Protein AF-A0A397DL83-F1 (afdb_monomer_lite)

Sequence (125 aa):
MDEYRCQQNLRSEQASMFEAARRRARLLKQGGGGQVGPLADYTSCVTGADLVSTARILAMWRDTNMFGVLGTPPTASFQVVKRQYRSMVLQLHPDKSKHDTADKVSAFMAVTKAFREVKVMFGIP

Structure (mmCIF, N/CA/C/O backbone):
data_AF-A0A397DL83-F1
#
_entry.id   AF-A0A397DL83-F1
#
loop_
_atom_site.group_PDB
_atom_site.id
_atom_site.type_symbol
_atom_site.label_atom_id
_atom_site.label_alt_id
_atom_site.label_comp_id
_atom_site.label_asym_id
_atom_site.label_entity_id
_atom_site.label_seq_id
_atom_site.pdbx_PDB_ins_code
_atom_site.Cartn_x
_atom_site.Cartn_y
_atom_site.Cartn_z
_atom_site.occupancy
_atom_site.B_iso_or_equiv
_atom_site.auth_seq_id
_atom_site.auth_comp_id
_atom_site.auth_asym_id
_atom_site.auth_atom_id
_atom_site.pdbx_PDB_model_num
ATOM 1 N N . MET A 1 1 ? 32.511 45.903 -25.126 1.00 51.34 1 MET A N 1
ATOM 2 C CA . MET A 1 1 ? 33.176 44.681 -24.614 1.00 51.34 1 MET A CA 1
ATOM 3 C C . MET A 1 1 ? 32.365 44.150 -23.419 1.00 51.34 1 MET A C 1
ATOM 5 O O . MET A 1 1 ? 32.941 43.737 -22.425 1.00 51.34 1 MET A O 1
ATOM 9 N N . ASP A 1 2 ? 31.024 44.131 -23.507 1.00 54.25 2 ASP A N 1
ATOM 10 C CA . ASP A 1 2 ? 30.146 43.924 -22.332 1.00 54.25 2 ASP A CA 1
ATOM 11 C C . ASP A 1 2 ? 29.137 42.774 -22.494 1.00 54.25 2 ASP A C 1
ATOM 13 O O . ASP A 1 2 ? 28.595 42.278 -21.510 1.00 54.25 2 ASP A O 1
ATOM 17 N N . GLU A 1 3 ? 28.941 42.260 -23.711 1.00 48.97 3 GLU A N 1
ATOM 18 C CA . GLU A 1 3 ? 27.979 41.177 -23.977 1.00 48.97 3 GLU A CA 1
ATOM 19 C C . GLU A 1 3 ? 28.492 39.780 -23.581 1.00 48.97 3 GLU A C 1
ATOM 21 O O . GLU A 1 3 ? 27.714 38.907 -23.196 1.00 48.97 3 GLU A O 1
ATOM 26 N N . TYR A 1 4 ? 29.813 39.569 -23.568 1.00 48.44 4 TYR A N 1
ATOM 27 C CA . TYR A 1 4 ? 30.412 38.268 -23.232 1.00 48.44 4 TYR A CA 1
ATOM 28 C C . TYR A 1 4 ? 30.345 37.920 -21.735 1.00 48.44 4 TYR A C 1
ATOM 30 O O . TYR A 1 4 ? 30.404 36.746 -21.367 1.00 48.44 4 TYR A O 1
ATOM 38 N N . ARG A 1 5 ? 30.195 38.917 -20.854 1.00 52.38 5 ARG A N 1
ATOM 39 C CA . ARG A 1 5 ? 30.189 38.713 -19.394 1.00 52.38 5 ARG A CA 1
ATOM 40 C C . ARG A 1 5 ? 28.827 38.237 -18.878 1.00 52.38 5 ARG A C 1
ATOM 42 O O . ARG A 1 5 ? 28.771 37.471 -17.920 1.00 52.38 5 ARG A O 1
ATOM 49 N N . CYS A 1 6 ? 27.742 38.626 -19.551 1.00 49.50 6 CYS A N 1
ATOM 50 C CA . CYS A 1 6 ? 26.379 38.225 -19.195 1.00 49.50 6 CYS A CA 1
ATOM 51 C C . CYS A 1 6 ? 26.112 36.746 -19.540 1.00 49.50 6 CYS A C 1
ATOM 53 O O . CYS A 1 6 ? 25.589 35.996 -18.716 1.00 49.50 6 CYS A O 1
ATOM 55 N N . GLN A 1 7 ? 26.580 36.285 -20.708 1.00 50.56 7 GLN A N 1
ATOM 56 C CA . GLN A 1 7 ? 26.454 34.880 -21.119 1.00 50.56 7 GLN A CA 1
ATOM 57 C C . GLN A 1 7 ? 27.264 33.917 -20.239 1.00 50.56 7 GLN A C 1
ATOM 59 O O . GLN A 1 7 ? 26.807 32.807 -19.955 1.00 50.56 7 GLN A O 1
ATOM 64 N N . GLN A 1 8 ? 28.452 34.326 -19.779 1.00 52.03 8 GLN A N 1
ATOM 65 C CA . GLN A 1 8 ? 29.249 33.504 -18.865 1.00 52.03 8 GLN A CA 1
ATOM 66 C C . GLN A 1 8 ? 28.620 33.401 -17.469 1.00 52.03 8 GLN A C 1
ATOM 68 O O . GLN A 1 8 ? 28.677 32.327 -16.868 1.00 52.03 8 GLN A O 1
ATOM 73 N N . ASN A 1 9 ? 27.952 34.456 -16.989 1.00 55.19 9 ASN A N 1
ATOM 74 C CA . ASN A 1 9 ? 27.259 34.422 -15.700 1.00 55.19 9 ASN A CA 1
ATOM 75 C C . ASN A 1 9 ? 26.054 33.466 -15.730 1.00 55.19 9 ASN A C 1
ATOM 77 O O . ASN A 1 9 ? 25.960 32.577 -14.888 1.00 55.19 9 ASN A O 1
ATOM 81 N N . LEU A 1 10 ? 25.225 33.531 -16.780 1.00 50.78 10 LEU A N 1
ATOM 82 C CA . LEU A 1 10 ? 24.062 32.644 -16.943 1.00 50.78 10 LEU A CA 1
ATOM 83 C C . LEU A 1 10 ? 24.442 31.156 -17.039 1.00 50.78 10 LEU A C 1
ATOM 85 O O . LEU A 1 10 ? 23.692 30.276 -16.609 1.00 50.78 10 LEU A O 1
ATOM 89 N N . ARG A 1 11 ? 25.604 30.854 -17.631 1.00 53.19 11 ARG A N 1
ATOM 90 C CA . ARG A 1 11 ? 26.123 29.484 -17.750 1.00 53.19 11 ARG A CA 1
ATOM 91 C C . ARG A 1 11 ? 26.693 28.976 -16.420 1.00 53.19 11 ARG A C 1
ATOM 93 O O . ARG A 1 11 ? 26.544 27.795 -16.112 1.00 53.19 11 ARG A O 1
ATOM 100 N N . SER A 1 12 ? 27.290 29.870 -15.629 1.00 59.34 12 SER A N 1
ATOM 101 C CA . SER A 1 12 ? 27.790 29.590 -14.276 1.00 59.34 12 SER A CA 1
ATOM 102 C C . SER A 1 12 ? 26.646 29.335 -13.286 1.00 59.34 12 SER A C 1
ATOM 104 O O . SER A 1 12 ? 26.680 28.369 -12.523 1.00 59.34 12 SER A O 1
ATOM 106 N N . GLU A 1 13 ? 25.570 30.123 -13.363 1.00 60.72 13 GLU A N 1
ATOM 107 C CA . GLU A 1 13 ? 24.383 29.954 -12.517 1.00 60.72 13 GLU A CA 1
ATOM 108 C C . GLU A 1 13 ? 23.650 28.639 -12.798 1.00 60.72 13 GLU A C 1
ATOM 110 O O . GLU A 1 13 ? 23.272 27.924 -11.869 1.00 60.72 13 GLU A O 1
ATOM 115 N N . GLN A 1 14 ? 23.514 28.261 -14.072 1.00 56.16 14 GLN A N 1
ATOM 116 C CA . GLN A 1 14 ? 22.926 26.971 -14.439 1.00 56.16 14 GLN A CA 1
ATOM 117 C C . GLN A 1 14 ? 23.777 25.798 -13.939 1.00 56.16 14 GLN A C 1
ATOM 119 O O . GLN A 1 14 ? 23.232 24.837 -13.394 1.00 56.16 14 GLN A O 1
ATOM 124 N N . ALA A 1 15 ? 25.107 25.876 -14.060 1.00 58.03 15 ALA A N 1
ATOM 125 C CA . ALA A 1 15 ? 26.005 24.849 -13.532 1.00 58.03 15 ALA A CA 1
ATOM 126 C C . ALA A 1 15 ? 25.887 24.720 -12.002 1.00 58.03 15 ALA A C 1
ATOM 128 O O . ALA A 1 15 ? 25.758 23.604 -11.492 1.00 58.03 15 ALA A O 1
ATOM 129 N N . SER A 1 16 ? 25.821 25.852 -11.293 1.00 68.25 16 SER A N 1
ATOM 130 C CA . SER A 1 16 ? 25.581 25.911 -9.846 1.00 68.25 16 SER A CA 1
ATOM 131 C C . SER A 1 16 ? 24.232 25.289 -9.464 1.00 68.25 16 SER A C 1
ATOM 133 O O . SER A 1 16 ? 24.151 24.489 -8.532 1.00 68.25 16 SER A O 1
ATOM 135 N N . MET A 1 17 ? 23.174 25.554 -10.238 1.00 66.56 17 MET A N 1
ATOM 136 C CA . MET A 1 17 ? 21.847 24.979 -10.011 1.00 66.56 17 MET A CA 1
ATOM 137 C C . MET A 1 17 ? 21.824 23.458 -10.221 1.00 66.56 17 MET A C 1
ATOM 139 O O . MET A 1 17 ? 21.266 22.733 -9.395 1.00 66.56 17 MET A O 1
ATOM 143 N N . PHE A 1 18 ? 22.457 22.946 -11.280 1.00 70.12 18 PHE A N 1
ATOM 144 C CA . PHE A 1 18 ? 22.556 21.502 -11.514 1.00 70.12 18 PHE A CA 1
ATOM 145 C C . PHE A 1 18 ? 23.424 20.804 -10.462 1.00 70.12 18 PHE A C 1
ATOM 147 O O . PHE A 1 18 ? 23.094 19.694 -10.036 1.00 70.12 18 PHE A O 1
ATOM 154 N N . GLU A 1 19 ? 24.506 21.433 -10.003 1.00 64.75 19 GLU A N 1
ATOM 155 C CA . GLU A 1 19 ? 25.326 20.908 -8.911 1.00 64.75 19 GLU A CA 1
ATOM 156 C C . GLU A 1 19 ? 24.560 20.905 -7.580 1.00 64.75 19 GLU A C 1
ATOM 158 O O . GLU A 1 19 ? 24.569 19.898 -6.865 1.00 64.75 19 GLU A O 1
ATOM 163 N N . ALA A 1 20 ? 23.811 21.970 -7.285 1.00 63.88 20 ALA A N 1
ATOM 164 C CA . ALA A 1 20 ? 22.928 22.046 -6.126 1.00 63.88 20 ALA A CA 1
ATOM 165 C C . ALA A 1 20 ? 21.828 20.974 -6.184 1.00 63.88 20 ALA A C 1
ATOM 167 O O . ALA A 1 20 ? 21.589 20.285 -5.190 1.00 63.88 20 ALA A O 1
ATOM 168 N N . ALA A 1 21 ? 21.217 20.754 -7.352 1.00 65.25 21 ALA A N 1
ATOM 169 C CA . ALA A 1 21 ? 20.233 19.694 -7.566 1.00 65.25 21 ALA A CA 1
ATOM 170 C C . ALA A 1 21 ? 20.848 18.298 -7.364 1.00 65.25 21 ALA A C 1
ATOM 172 O O . ALA A 1 21 ? 20.261 17.457 -6.680 1.00 65.25 21 ALA A O 1
ATOM 173 N N . ARG A 1 22 ? 22.068 18.060 -7.871 1.00 72.06 22 ARG A N 1
ATOM 174 C CA . ARG A 1 22 ? 22.813 16.809 -7.643 1.00 72.06 22 ARG A CA 1
ATOM 175 C C . ARG A 1 22 ? 23.176 16.613 -6.169 1.00 72.06 22 ARG A C 1
ATOM 177 O O . ARG A 1 22 ? 23.058 15.493 -5.673 1.00 72.06 22 ARG A O 1
ATOM 184 N N . ARG A 1 23 ? 23.572 17.669 -5.446 1.00 62.81 23 ARG A N 1
ATOM 185 C CA . ARG A 1 23 ? 23.802 17.627 -3.988 1.00 62.81 23 ARG A CA 1
ATOM 186 C C . ARG A 1 23 ? 22.518 17.276 -3.236 1.00 62.81 23 ARG A C 1
ATOM 188 O O . ARG A 1 23 ? 22.548 16.395 -2.382 1.00 62.81 23 ARG A O 1
ATOM 195 N N . ARG A 1 24 ? 21.381 17.870 -3.611 1.00 59.03 24 ARG A N 1
ATOM 196 C CA . ARG A 1 24 ? 20.068 17.571 -3.015 1.00 59.03 24 ARG A CA 1
ATOM 197 C C . ARG A 1 24 ? 19.626 16.127 -3.274 1.00 59.03 24 ARG A C 1
ATOM 199 O O . ARG A 1 24 ? 19.181 15.451 -2.352 1.00 59.03 24 ARG A O 1
ATOM 206 N N . ALA A 1 25 ? 19.833 15.621 -4.490 1.00 60.34 25 ALA A N 1
ATOM 207 C CA . ALA A 1 25 ? 19.562 14.226 -4.837 1.00 60.34 25 ALA A CA 1
ATOM 208 C C . ALA A 1 25 ? 20.465 13.238 -4.074 1.00 60.34 25 ALA A C 1
ATOM 210 O O . ALA A 1 25 ? 20.017 12.157 -3.696 1.00 60.34 25 ALA A O 1
ATOM 211 N N . ARG A 1 26 ? 21.726 13.605 -3.799 1.00 57.72 26 ARG A N 1
ATOM 212 C CA . ARG A 1 26 ? 22.635 12.798 -2.966 1.00 57.72 26 ARG A CA 1
ATOM 213 C C . ARG A 1 26 ? 22.224 12.779 -1.495 1.00 57.72 26 ARG A C 1
ATOM 215 O O . ARG A 1 26 ? 22.343 11.724 -0.886 1.00 57.72 26 ARG A O 1
ATOM 222 N N . LEU A 1 27 ? 21.701 13.882 -0.955 1.00 56.00 27 LEU A N 1
ATOM 223 C CA . LEU A 1 27 ? 21.145 13.919 0.405 1.00 56.00 27 LEU A CA 1
ATOM 224 C C . LEU A 1 27 ? 19.884 13.051 0.524 1.00 56.00 27 LEU A C 1
ATOM 226 O O . LEU A 1 27 ? 19.773 12.274 1.464 1.00 56.00 27 LEU A O 1
ATOM 230 N N . LEU A 1 28 ? 18.995 13.090 -0.475 1.00 56.91 28 LEU A N 1
ATOM 231 C CA . LEU A 1 28 ? 17.848 12.174 -0.553 1.00 56.91 28 LEU A CA 1
ATOM 232 C C . LEU A 1 28 ? 18.294 10.702 -0.639 1.00 56.91 28 LEU A C 1
ATOM 234 O O . LEU A 1 28 ? 17.681 9.835 -0.028 1.00 56.91 28 LEU A O 1
ATOM 238 N N . LYS A 1 29 ? 19.390 10.414 -1.354 1.00 50.28 29 LYS A N 1
ATOM 239 C CA . LYS A 1 29 ? 19.928 9.052 -1.507 1.00 50.28 29 LYS A CA 1
ATOM 240 C C . LYS A 1 29 ? 20.744 8.560 -0.299 1.00 50.28 29 LYS A C 1
ATOM 242 O O . LYS A 1 29 ? 20.822 7.355 -0.090 1.00 50.28 29 LYS A O 1
ATOM 247 N N . GLN A 1 30 ? 21.316 9.460 0.507 1.00 45.09 30 GLN A N 1
ATOM 248 C CA . GLN A 1 30 ? 21.992 9.137 1.776 1.00 45.09 30 GLN A CA 1
ATOM 249 C C . GLN A 1 30 ? 21.031 8.996 2.970 1.00 45.09 30 GLN A C 1
ATOM 251 O O . GLN A 1 30 ? 21.459 8.562 4.032 1.00 45.09 30 GLN A O 1
ATOM 256 N N . GLY A 1 31 ? 19.728 9.244 2.782 1.00 40.91 31 GLY A N 1
ATOM 257 C CA . GLY A 1 31 ? 18.672 8.846 3.724 1.00 40.91 31 GLY A CA 1
ATOM 258 C C . GLY A 1 31 ? 18.360 7.341 3.734 1.00 40.91 31 GLY A C 1
ATOM 259 O O . GLY A 1 31 ? 17.461 6.910 4.445 1.00 40.91 31 GLY A O 1
ATOM 260 N N . GLY A 1 32 ? 19.097 6.526 2.970 1.00 43.22 32 GLY A N 1
ATOM 261 C CA . GLY A 1 32 ? 19.069 5.062 3.034 1.00 43.22 32 GLY A CA 1
ATOM 262 C C . GLY A 1 32 ? 19.923 4.510 4.178 1.00 43.22 32 GLY A C 1
ATOM 263 O O . GLY A 1 32 ? 20.803 3.686 3.942 1.00 43.22 32 GLY A O 1
ATOM 264 N N . GLY A 1 33 ? 19.705 4.997 5.399 1.00 33.84 33 GLY A N 1
ATOM 265 C CA . GLY A 1 33 ? 20.281 4.437 6.618 1.00 33.84 33 GLY A CA 1
ATOM 266 C C . GLY A 1 33 ? 19.221 3.610 7.330 1.00 33.84 33 GLY A C 1
ATOM 267 O O . GLY A 1 33 ? 18.187 4.149 7.715 1.00 33.84 33 GLY A O 1
ATOM 268 N N . GLY A 1 34 ? 19.461 2.307 7.477 1.00 42.78 34 GLY A N 1
ATOM 269 C CA . GLY A 1 34 ? 18.592 1.410 8.227 1.00 42.78 34 GLY A CA 1
ATOM 270 C C . GLY A 1 34 ? 18.292 1.974 9.612 1.00 42.78 34 GLY A C 1
ATOM 271 O O . GLY A 1 34 ? 19.169 2.059 10.466 1.00 42.78 34 GLY A O 1
ATOM 272 N N . GLN A 1 35 ? 17.037 2.339 9.826 1.00 35.38 35 GLN A N 1
ATOM 273 C CA . GLN A 1 35 ? 16.471 2.483 11.150 1.00 35.38 35 GLN A CA 1
ATOM 274 C C . GLN A 1 35 ? 15.381 1.427 11.262 1.00 35.38 35 GLN A C 1
ATOM 276 O O . GLN A 1 35 ? 14.331 1.517 10.629 1.00 35.38 35 GLN A O 1
ATOM 281 N N . VAL A 1 36 ? 15.632 0.434 12.111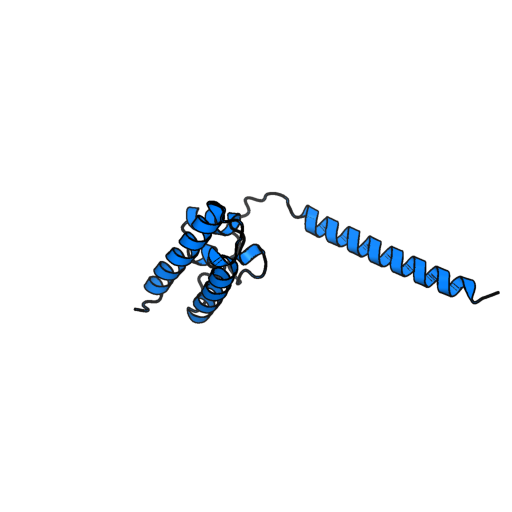 1.00 44.81 36 VAL A N 1
ATOM 282 C CA . VAL A 1 36 ? 14.586 -0.145 12.959 1.00 44.81 36 VAL A CA 1
ATOM 283 C C . VAL A 1 36 ? 14.078 0.985 13.864 1.00 44.81 36 VAL A C 1
ATOM 285 O O . VAL A 1 36 ? 14.442 1.098 15.028 1.00 44.81 36 VAL A O 1
ATOM 288 N N . GLY A 1 37 ? 13.349 1.921 13.258 1.00 40.53 37 GLY A N 1
ATOM 289 C CA . GLY A 1 37 ? 12.642 2.985 13.948 1.00 40.53 37 GLY A CA 1
ATOM 290 C C . GLY A 1 37 ? 11.344 2.428 14.530 1.00 40.53 37 GLY A C 1
ATOM 291 O O . GLY A 1 37 ? 10.826 1.435 14.007 1.00 40.53 37 GLY A O 1
ATOM 292 N N . PRO A 1 38 ? 10.820 3.030 15.610 1.00 43.59 38 PRO A N 1
ATOM 293 C CA . PRO A 1 38 ? 9.540 2.625 16.177 1.00 43.59 38 PRO A CA 1
ATOM 294 C C . PRO A 1 38 ? 8.488 2.669 15.063 1.00 43.59 38 PRO A C 1
ATOM 296 O O . PRO A 1 38 ? 8.492 3.619 14.283 1.00 43.59 38 PRO A O 1
ATOM 299 N N . LEU A 1 39 ? 7.707 1.582 14.950 1.00 45.44 39 LEU A N 1
ATOM 300 C CA . LEU A 1 39 ? 6.622 1.332 13.986 1.00 45.44 39 LEU A CA 1
ATOM 301 C C . LEU A 1 39 ? 6.279 2.572 13.156 1.00 45.44 39 LEU A C 1
ATOM 303 O O . LEU A 1 39 ? 5.676 3.487 13.704 1.00 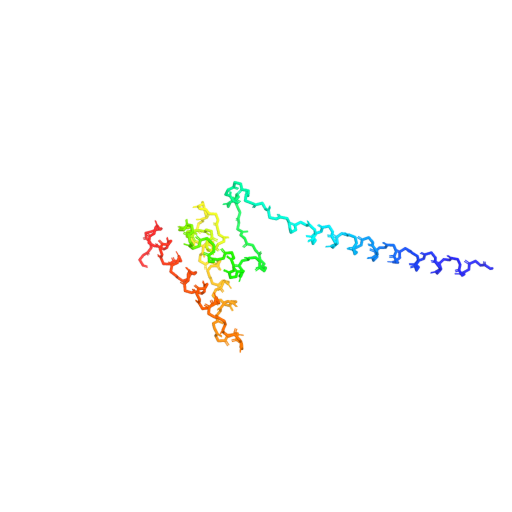45.44 39 LEU A O 1
ATOM 307 N N . ALA A 1 40 ? 6.679 2.591 11.875 1.00 51.03 40 ALA A N 1
ATOM 308 C CA . ALA A 1 40 ? 6.413 3.696 10.953 1.00 51.03 40 ALA A CA 1
ATOM 309 C C . ALA A 1 40 ? 5.029 4.289 11.232 1.00 51.03 40 ALA A C 1
ATOM 311 O O . ALA A 1 40 ? 4.046 3.549 11.186 1.00 51.03 40 ALA A O 1
ATOM 312 N N . ASP A 1 41 ? 4.967 5.578 11.571 1.00 49.34 41 ASP A N 1
ATOM 313 C 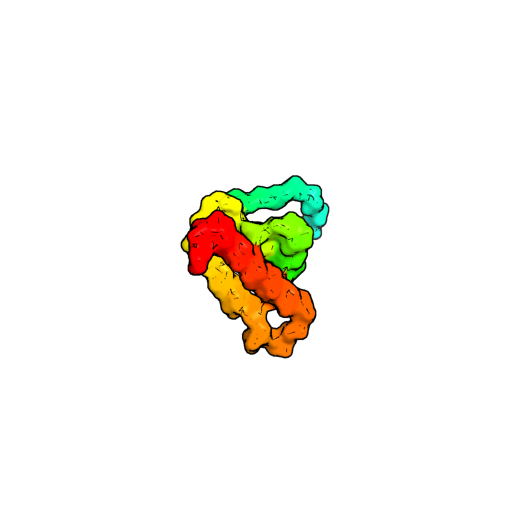CA . ASP A 1 41 ? 3.718 6.261 11.884 1.00 49.34 41 ASP A CA 1
ATOM 314 C C . ASP A 1 41 ? 2.802 6.167 10.653 1.00 49.34 41 ASP A C 1
ATOM 316 O O . ASP A 1 41 ? 2.848 7.003 9.750 1.00 49.34 41 ASP A O 1
ATOM 320 N N . TYR A 1 42 ? 1.965 5.125 10.580 1.00 59.19 42 TYR A N 1
ATOM 321 C CA . TYR A 1 42 ? 0.909 4.945 9.580 1.00 59.19 42 TYR A CA 1
ATOM 322 C C . TYR A 1 42 ? -0.218 5.937 9.868 1.00 59.19 42 TYR A C 1
ATOM 324 O O . TYR A 1 42 ? -1.376 5.560 9.994 1.00 59.19 42 TYR A O 1
ATOM 332 N N . THR A 1 43 ? 0.122 7.210 10.041 1.00 64.50 43 THR A N 1
ATOM 333 C CA . THR A 1 43 ? -0.796 8.329 10.242 1.00 64.50 43 THR A CA 1
ATOM 334 C C . THR A 1 43 ? -1.307 8.863 8.905 1.00 64.50 43 THR A C 1
ATOM 336 O O . THR A 1 43 ? -2.309 9.572 8.867 1.00 64.50 43 THR A O 1
ATOM 339 N N . SER A 1 44 ? -0.671 8.484 7.788 1.00 75.19 44 SER A N 1
ATOM 340 C CA . SER A 1 44 ? -1.058 8.885 6.432 1.00 75.19 44 SER A CA 1
ATOM 341 C C . SER A 1 44 ? -0.928 7.745 5.410 1.00 75.19 44 SER A C 1
ATOM 343 O O . SER A 1 44 ? -0.330 6.703 5.677 1.00 75.19 44 SER A O 1
ATOM 345 N N . CYS A 1 45 ? -1.554 7.917 4.239 1.00 80.62 45 CYS A N 1
ATOM 346 C CA . CYS A 1 45 ? -1.498 6.929 3.159 1.00 80.62 45 CYS A CA 1
ATOM 347 C C . CYS A 1 45 ? -0.133 6.960 2.459 1.00 80.62 45 CYS A C 1
ATOM 349 O O . CYS A 1 45 ? 0.345 8.023 2.069 1.00 80.62 45 CYS A O 1
ATOM 351 N N . VAL A 1 46 ? 0.448 5.787 2.222 1.00 82.44 46 VAL A N 1
ATOM 352 C CA . VAL A 1 46 ? 1.684 5.621 1.450 1.00 82.44 46 VAL A CA 1
ATOM 353 C C . VAL A 1 46 ? 1.392 5.875 -0.030 1.00 82.44 46 VAL A C 1
ATOM 355 O O . VAL A 1 46 ? 0.416 5.362 -0.577 1.00 82.44 46 VAL A O 1
ATOM 358 N N . THR A 1 47 ? 2.244 6.639 -0.711 1.00 81.12 47 THR A N 1
ATOM 359 C CA . THR A 1 47 ? 2.049 7.009 -2.123 1.00 81.12 47 THR A CA 1
ATOM 360 C C . THR A 1 47 ? 3.267 6.692 -2.984 1.00 81.12 47 THR A C 1
ATOM 362 O O . THR A 1 47 ? 4.382 6.593 -2.483 1.00 81.12 47 THR A O 1
ATOM 365 N N 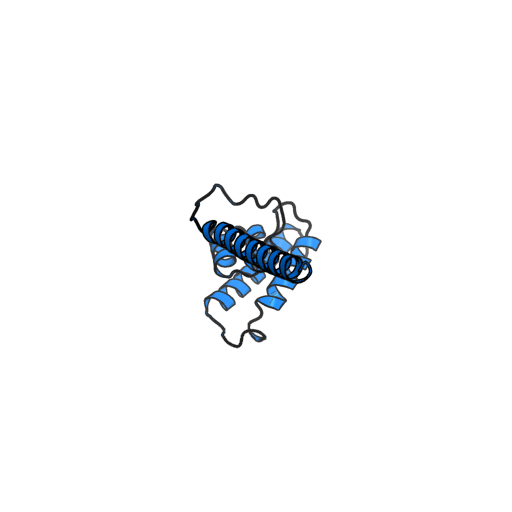. GLY A 1 48 ? 3.066 6.583 -4.301 1.00 78.56 48 GLY A N 1
ATOM 366 C CA . GLY A 1 48 ? 4.160 6.457 -5.268 1.00 78.56 48 GLY A CA 1
ATOM 367 C C . GLY A 1 48 ? 4.807 5.069 -5.299 1.00 78.56 48 GLY A C 1
ATOM 368 O O . GLY A 1 48 ? 4.129 4.059 -5.126 1.00 78.56 48 GLY A O 1
ATOM 369 N N . ALA A 1 49 ? 6.119 5.022 -5.550 1.00 79.12 49 ALA A N 1
ATOM 370 C CA . ALA A 1 49 ? 6.871 3.773 -5.700 1.00 79.12 49 ALA A CA 1
ATOM 371 C C . ALA A 1 49 ? 6.882 2.924 -4.417 1.00 79.12 49 ALA A C 1
ATOM 373 O O . ALA A 1 49 ? 6.838 1.695 -4.485 1.00 79.12 49 ALA A O 1
ATOM 374 N N . ASP A 1 50 ? 6.857 3.570 -3.249 1.00 82.62 50 ASP A N 1
ATOM 375 C CA . ASP A 1 50 ? 6.861 2.877 -1.961 1.00 82.62 50 ASP A CA 1
ATOM 376 C C . ASP A 1 50 ? 5.585 2.073 -1.733 1.00 82.62 50 ASP A C 1
ATOM 378 O O . ASP A 1 50 ? 5.636 1.017 -1.101 1.00 82.62 50 ASP A O 1
ATOM 382 N N . LEU A 1 51 ? 4.456 2.508 -2.307 1.00 85.19 51 LEU A N 1
ATOM 383 C CA . LEU A 1 51 ? 3.183 1.792 -2.232 1.00 85.19 51 LEU A CA 1
ATOM 384 C C . LEU A 1 51 ? 3.279 0.391 -2.847 1.00 85.19 51 LEU A C 1
ATOM 386 O O . LEU A 1 51 ? 2.683 -0.547 -2.326 1.00 85.19 51 LEU A O 1
ATOM 390 N N . VAL A 1 52 ? 4.042 0.234 -3.923 1.00 85.69 52 VAL A N 1
ATOM 391 C CA . VAL A 1 52 ? 4.165 -1.029 -4.670 1.00 85.69 52 VAL A CA 1
ATOM 392 C C . VAL A 1 52 ? 5.484 -1.750 -4.401 1.00 85.69 52 VAL A C 1
ATOM 394 O O . VAL A 1 52 ? 5.805 -2.733 -5.064 1.00 85.69 52 VAL A O 1
ATOM 397 N N . SER A 1 53 ? 6.244 -1.293 -3.405 1.00 89.94 53 SER A N 1
ATOM 398 C CA . SER A 1 53 ? 7.464 -1.963 -2.965 1.00 89.94 53 SER A CA 1
ATOM 399 C C . SER A 1 53 ? 7.146 -3.352 -2.406 1.00 89.94 53 SER A C 1
ATOM 401 O O . SER A 1 53 ? 6.507 -3.485 -1.359 1.00 89.94 53 SER A O 1
ATOM 403 N N . THR A 1 54 ? 7.617 -4.398 -3.092 1.00 90.31 54 THR A N 1
ATOM 404 C CA . THR A 1 54 ? 7.435 -5.798 -2.674 1.00 90.31 54 THR A CA 1
ATOM 405 C C . THR A 1 54 ? 8.065 -6.059 -1.310 1.00 90.31 54 THR A C 1
ATOM 407 O O . THR A 1 54 ? 7.432 -6.671 -0.455 1.00 90.31 54 THR A O 1
ATOM 410 N N . ALA A 1 55 ? 9.265 -5.523 -1.066 1.00 89.69 55 ALA A N 1
ATOM 411 C CA . ALA A 1 55 ? 9.955 -5.641 0.215 1.00 89.69 55 ALA A CA 1
ATOM 412 C C . ALA A 1 55 ? 9.118 -5.064 1.369 1.00 89.69 55 ALA A C 1
ATOM 414 O O . ALA A 1 55 ? 8.962 -5.718 2.400 1.00 89.69 55 ALA A O 1
ATOM 415 N N . ARG A 1 56 ? 8.514 -3.880 1.172 1.00 92.00 56 ARG A N 1
ATOM 416 C CA . ARG A 1 56 ? 7.629 -3.254 2.167 1.00 92.00 56 ARG A CA 1
ATOM 417 C C . ARG A 1 56 ? 6.394 -4.111 2.416 1.00 92.00 56 ARG A C 1
ATOM 419 O O . ARG A 1 56 ? 6.081 -4.416 3.559 1.00 92.00 56 ARG A O 1
ATOM 426 N N . ILE A 1 57 ? 5.698 -4.496 1.347 1.00 92.12 57 ILE A N 1
ATOM 427 C CA . ILE A 1 57 ? 4.453 -5.269 1.425 1.00 92.12 57 ILE A CA 1
ATOM 428 C C . ILE A 1 57 ? 4.675 -6.571 2.197 1.00 92.12 57 ILE A C 1
ATOM 430 O O . ILE A 1 57 ? 3.900 -6.891 3.095 1.00 92.12 57 ILE A O 1
ATOM 434 N N . LEU A 1 58 ? 5.747 -7.300 1.880 1.00 91.81 58 LEU A N 1
ATOM 435 C CA . LEU A 1 58 ? 6.067 -8.566 2.533 1.00 91.81 58 LEU A CA 1
ATOM 436 C C . LEU A 1 58 ? 6.505 -8.379 3.990 1.00 91.81 58 LEU A C 1
ATOM 438 O O . LEU A 1 58 ? 6.155 -9.213 4.823 1.00 91.81 58 LEU A O 1
ATOM 442 N N . ALA A 1 59 ? 7.220 -7.298 4.317 1.00 90.56 59 ALA A N 1
ATOM 443 C CA . ALA A 1 59 ? 7.540 -6.958 5.704 1.00 90.56 59 ALA A CA 1
ATOM 444 C C . ALA A 1 59 ? 6.260 -6.710 6.521 1.00 90.56 59 ALA A C 1
ATOM 446 O O . ALA A 1 59 ? 6.041 -7.373 7.528 1.00 90.56 59 ALA A O 1
ATOM 447 N N . MET A 1 60 ? 5.343 -5.876 6.018 1.00 91.56 60 MET A N 1
ATOM 448 C CA . MET A 1 60 ? 4.074 -5.603 6.712 1.00 91.56 60 MET A CA 1
ATOM 449 C C . MET A 1 60 ? 3.181 -6.832 6.827 1.00 91.56 60 MET A C 1
ATOM 451 O O . MET A 1 60 ? 2.464 -6.993 7.812 1.00 91.56 60 MET A O 1
ATOM 455 N N . TRP A 1 61 ? 3.225 -7.709 5.824 1.00 92.00 61 TRP A N 1
ATOM 456 C CA . TRP A 1 61 ? 2.501 -8.971 5.856 1.00 92.00 61 TRP A CA 1
ATOM 457 C C . TRP A 1 61 ? 3.027 -9.900 6.958 1.00 92.00 61 TRP A C 1
ATOM 459 O O . TRP A 1 61 ? 2.230 -10.521 7.659 1.00 92.00 61 TRP A O 1
ATOM 469 N N . ARG A 1 62 ? 4.353 -9.966 7.145 1.00 90.56 62 ARG A N 1
ATOM 470 C CA . ARG A 1 62 ? 4.990 -10.725 8.236 1.00 90.56 62 ARG A CA 1
ATOM 471 C C . ARG A 1 62 ? 4.619 -10.176 9.609 1.00 90.56 62 ARG A C 1
ATOM 473 O O . ARG A 1 62 ? 4.340 -10.963 10.505 1.00 90.56 62 ARG A O 1
ATOM 480 N N . ASP A 1 63 ? 4.514 -8.858 9.726 1.00 89.50 63 ASP A N 1
ATOM 481 C CA . ASP A 1 63 ? 4.102 -8.182 10.960 1.00 89.50 63 ASP A CA 1
ATOM 482 C C . ASP A 1 63 ? 2.581 -8.230 11.190 1.00 89.50 63 ASP A C 1
ATOM 484 O O . ASP A 1 63 ? 2.065 -7.600 12.111 1.00 89.50 63 ASP A O 1
ATOM 488 N N . THR A 1 64 ? 1.827 -8.960 10.354 1.00 89.44 64 THR A N 1
ATOM 489 C CA . THR A 1 64 ? 0.355 -9.066 10.388 1.00 89.44 64 THR A CA 1
ATOM 490 C C . THR A 1 64 ? -0.384 -7.726 10.260 1.00 89.44 64 THR A C 1
ATOM 492 O O . THR A 1 64 ? -1.582 -7.625 10.524 1.00 89.44 64 THR A O 1
ATOM 495 N N . ASN A 1 65 ? 0.300 -6.684 9.781 1.00 90.56 65 ASN A N 1
ATOM 496 C CA . ASN A 1 65 ? -0.251 -5.344 9.651 1.00 90.56 65 ASN A CA 1
ATOM 497 C C . ASN A 1 65 ? -0.998 -5.181 8.316 1.00 90.56 65 ASN A C 1
ATOM 499 O O . ASN A 1 65 ? -0.446 -4.716 7.316 1.00 90.56 65 ASN A O 1
ATOM 503 N N . MET A 1 66 ? -2.284 -5.543 8.307 1.00 92.12 66 MET A N 1
ATOM 504 C CA . MET A 1 66 ? -3.143 -5.497 7.114 1.00 92.12 66 MET A CA 1
ATOM 505 C C . MET A 1 66 ? -3.243 -4.090 6.497 1.00 92.12 66 MET A C 1
ATOM 507 O O . MET A 1 66 ? -3.186 -3.931 5.277 1.00 92.12 66 MET A O 1
ATOM 511 N N . PHE A 1 67 ? -3.358 -3.052 7.329 1.00 89.88 67 PHE A N 1
ATOM 512 C CA . PHE A 1 67 ? -3.436 -1.664 6.867 1.00 89.88 67 PHE A CA 1
ATOM 513 C C . PHE A 1 67 ? -2.090 -1.182 6.305 1.00 89.88 67 PHE A C 1
ATOM 515 O O . PHE A 1 67 ? -2.054 -0.545 5.252 1.00 89.88 67 PHE A O 1
ATOM 522 N N . GLY A 1 68 ? -0.978 -1.578 6.931 1.00 89.44 68 GLY A N 1
ATOM 523 C CA . GLY A 1 68 ? 0.380 -1.315 6.450 1.00 89.44 68 GLY A CA 1
ATOM 524 C C . GLY A 1 68 ? 0.680 -1.989 5.108 1.00 89.44 68 GLY A C 1
ATOM 525 O O . GLY A 1 68 ? 1.292 -1.369 4.230 1.00 89.44 68 GLY A O 1
ATOM 526 N N . VAL A 1 69 ? 0.179 -3.213 4.895 1.00 93.31 69 VAL A N 1
ATOM 527 C CA . VAL A 1 69 ? 0.234 -3.916 3.599 1.00 93.31 69 VAL A CA 1
ATOM 528 C C . VAL A 1 69 ? -0.442 -3.084 2.514 1.00 93.31 69 VAL A C 1
ATOM 530 O O . VAL A 1 69 ? 0.152 -2.850 1.461 1.00 93.31 69 VAL A O 1
ATOM 533 N N . LEU A 1 70 ? -1.639 -2.566 2.796 1.00 91.50 70 LEU A N 1
ATOM 534 C CA . LEU A 1 70 ? -2.391 -1.713 1.872 1.00 91.50 70 LEU A CA 1
ATOM 535 C C . LEU A 1 70 ? -1.833 -0.286 1.783 1.00 91.50 70 LEU A C 1
ATOM 537 O O . LEU A 1 70 ? -2.224 0.466 0.898 1.00 91.50 70 LEU A O 1
ATOM 541 N N . GLY A 1 71 ? -0.894 0.088 2.656 1.00 90.25 71 GLY A N 1
ATOM 542 C CA . GLY A 1 71 ? -0.313 1.427 2.693 1.00 90.25 71 GLY A CA 1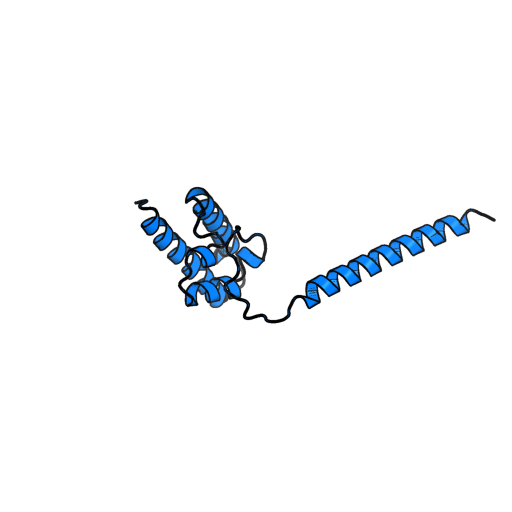
ATOM 543 C C . GLY A 1 71 ? -1.315 2.483 3.151 1.00 90.25 71 GLY A C 1
ATOM 544 O O . GLY A 1 71 ? -1.266 3.616 2.680 1.00 90.25 71 GLY A O 1
ATOM 545 N N . THR A 1 72 ? -2.245 2.115 4.028 1.00 90.19 72 THR A N 1
ATOM 546 C CA . THR A 1 72 ? -3.266 3.009 4.585 1.00 90.19 72 THR A CA 1
ATOM 547 C C . THR A 1 72 ? -3.141 3.103 6.102 1.00 90.19 72 THR A C 1
ATOM 549 O O . THR A 1 72 ? -2.711 2.131 6.721 1.00 90.19 72 THR A O 1
ATOM 552 N N . PRO A 1 73 ? -3.561 4.219 6.721 1.00 88.50 73 PRO A N 1
ATOM 553 C CA . PRO A 1 73 ? -3.668 4.299 8.170 1.00 88.50 73 PRO A CA 1
ATOM 554 C C . PRO A 1 73 ? -4.780 3.367 8.694 1.00 88.50 73 PRO A C 1
ATOM 556 O O . PRO A 1 73 ? -5.759 3.135 7.980 1.00 88.50 73 PRO A O 1
ATOM 559 N N . PRO A 1 74 ? -4.694 2.870 9.943 1.00 85.81 74 PRO A N 1
ATOM 560 C CA . PRO A 1 74 ? -5.761 2.069 10.558 1.00 85.81 74 PRO A CA 1
ATOM 561 C C . PRO A 1 74 ? -7.060 2.866 10.766 1.00 85.81 74 PRO A C 1
ATOM 563 O O . PRO A 1 74 ? -8.134 2.289 10.882 1.00 85.81 74 PRO A O 1
ATOM 566 N N . THR A 1 75 ? -6.976 4.199 10.768 1.00 85.31 75 THR A N 1
ATOM 567 C CA . THR A 1 75 ? -8.118 5.123 10.824 1.00 85.31 75 THR A CA 1
ATOM 568 C C . THR A 1 75 ? -8.719 5.431 9.446 1.00 85.31 75 THR A C 1
ATOM 570 O O . THR A 1 75 ? -9.671 6.206 9.350 1.00 85.31 75 THR A O 1
ATOM 573 N N . ALA A 1 76 ? -8.174 4.866 8.358 1.00 85.81 76 ALA A N 1
ATOM 574 C CA . ALA A 1 76 ? -8.675 5.104 7.008 1.00 85.81 76 ALA A CA 1
ATOM 575 C C . ALA A 1 76 ? -10.111 4.599 6.841 1.00 85.81 76 ALA A C 1
ATOM 577 O O . ALA A 1 76 ? -10.465 3.513 7.292 1.00 85.81 76 ALA A O 1
ATOM 578 N N . SER A 1 77 ? -10.922 5.335 6.082 1.00 89.56 77 SER A N 1
ATOM 579 C CA . SER A 1 77 ? -12.226 4.831 5.656 1.00 89.56 77 SER A CA 1
ATOM 580 C C . SER A 1 77 ? -12.074 3.717 4.617 1.00 89.56 77 SER A C 1
ATOM 582 O O . SER A 1 77 ? -11.139 3.705 3.810 1.00 89.56 77 SER A O 1
ATOM 584 N N . PHE A 1 78 ? -13.055 2.815 4.556 1.00 90.12 78 PHE A N 1
ATOM 585 C CA . PHE A 1 78 ? -13.049 1.725 3.578 1.00 90.12 78 PHE A CA 1
ATOM 586 C C . PHE A 1 78 ? -12.936 2.211 2.120 1.00 90.12 78 PHE A C 1
ATOM 588 O O . PHE A 1 78 ? -12.319 1.551 1.286 1.00 90.12 78 PHE A O 1
ATOM 595 N N . GLN A 1 79 ? -13.482 3.389 1.791 1.00 90.31 79 GLN A N 1
ATOM 596 C CA . GLN A 1 79 ? -13.366 3.968 0.445 1.00 90.31 79 GLN A CA 1
ATOM 597 C C . GLN A 1 79 ? -11.911 4.285 0.074 1.00 90.31 79 GLN A C 1
ATOM 599 O O . GLN A 1 79 ? -11.501 4.057 -1.068 1.00 90.31 79 GLN A O 1
ATOM 604 N N . VAL A 1 80 ? -11.121 4.772 1.037 1.00 89.50 80 VAL A N 1
ATOM 605 C CA . VAL A 1 80 ? -9.684 5.027 0.859 1.00 89.50 80 VAL A CA 1
ATOM 606 C C . VAL A 1 80 ? -8.944 3.707 0.677 1.00 89.50 80 VAL A C 1
ATOM 608 O O . VAL A 1 80 ? -8.224 3.549 -0.307 1.00 89.50 80 VAL A O 1
ATOM 611 N N . VAL A 1 81 ? -9.211 2.722 1.539 1.00 91.69 81 VAL A N 1
ATOM 612 C CA . VAL A 1 81 ? -8.634 1.371 1.439 1.00 91.69 81 VAL A CA 1
ATOM 613 C C . VAL A 1 81 ? -8.917 0.740 0.072 1.00 91.69 81 VAL A C 1
ATOM 615 O O . VAL A 1 81 ? -8.011 0.243 -0.594 1.00 91.69 81 VAL A O 1
ATOM 618 N N . LYS A 1 82 ? -10.164 0.816 -0.402 1.00 92.38 82 LYS A N 1
ATOM 619 C CA . LYS A 1 82 ? -10.582 0.290 -1.708 1.00 92.38 82 LYS A CA 1
ATOM 620 C C . LYS A 1 82 ? -9.873 0.986 -2.869 1.00 92.38 82 LYS A C 1
ATOM 622 O O . LYS A 1 82 ? -9.468 0.322 -3.825 1.00 92.38 82 LYS A O 1
ATOM 627 N N . ARG A 1 83 ? -9.728 2.314 -2.813 1.00 91.56 83 ARG A N 1
ATOM 628 C CA . ARG A 1 83 ? -8.989 3.085 -3.826 1.00 91.56 83 ARG A CA 1
ATOM 629 C C . ARG A 1 83 ? -7.525 2.651 -3.869 1.00 91.56 83 ARG A C 1
ATOM 631 O O . ARG A 1 83 ? -6.993 2.415 -4.953 1.00 91.56 83 ARG A O 1
ATOM 638 N N . GLN A 1 84 ? -6.917 2.504 -2.698 1.00 90.56 84 GLN A N 1
ATOM 639 C CA . GLN A 1 84 ? -5.523 2.120 -2.553 1.00 90.56 84 GLN A CA 1
ATOM 640 C C . GLN A 1 84 ? -5.270 0.709 -3.089 1.00 90.56 84 GLN A C 1
ATOM 642 O O . GLN A 1 84 ? -4.415 0.519 -3.952 1.00 90.56 84 GLN A O 1
ATOM 647 N N . TYR A 1 85 ? -6.104 -0.250 -2.684 1.00 93.62 85 TYR A N 1
ATOM 648 C CA . TYR A 1 85 ? -6.081 -1.621 -3.184 1.00 93.62 85 TYR A CA 1
ATOM 649 C C . TYR A 1 85 ? -6.144 -1.681 -4.716 1.00 93.62 85 TYR A C 1
ATOM 651 O O . TYR A 1 85 ? -5.318 -2.339 -5.347 1.00 93.62 85 TYR A O 1
ATOM 659 N N . ARG A 1 86 ? -7.074 -0.941 -5.340 1.00 92.19 86 ARG A N 1
ATOM 660 C CA . ARG A 1 86 ? -7.186 -0.890 -6.808 1.00 92.19 86 ARG A CA 1
ATOM 661 C C . ARG A 1 86 ? -5.907 -0.383 -7.469 1.00 92.19 86 ARG A C 1
ATOM 663 O O . ARG A 1 86 ? -5.478 -0.956 -8.466 1.00 92.19 86 ARG A O 1
ATOM 670 N N . SER A 1 87 ? -5.297 0.660 -6.909 1.00 90.38 87 SER A N 1
ATOM 671 C CA . SER A 1 87 ? -4.026 1.195 -7.406 1.00 90.38 87 SER A CA 1
ATOM 672 C C . SER A 1 87 ? -2.900 0.159 -7.328 1.00 90.38 87 SER A C 1
ATOM 674 O O . SER A 1 87 ? -2.161 -0.019 -8.295 1.00 90.38 87 SER A O 1
ATOM 676 N N . MET A 1 88 ? -2.801 -0.565 -6.209 1.00 90.62 88 MET A N 1
ATOM 677 C CA . MET A 1 88 ? -1.784 -1.599 -6.009 1.00 90.62 88 MET A CA 1
ATOM 678 C C . MET A 1 88 ? -1.964 -2.771 -6.969 1.00 90.62 88 MET A C 1
ATOM 680 O O . MET A 1 88 ? -1.009 -3.159 -7.631 1.00 90.62 88 MET A O 1
ATOM 684 N N . VAL A 1 89 ? -3.184 -3.302 -7.094 1.00 90.94 89 VAL A N 1
ATOM 685 C CA . VAL A 1 89 ? -3.489 -4.422 -7.998 1.00 90.94 89 VAL A CA 1
ATOM 686 C C . VAL A 1 89 ? -3.132 -4.074 -9.434 1.00 90.94 89 VAL A C 1
ATOM 688 O O . VAL A 1 89 ? -2.496 -4.876 -10.097 1.00 90.94 89 VAL A O 1
ATOM 691 N N . LEU A 1 90 ? -3.460 -2.870 -9.910 1.00 88.31 90 LEU A N 1
ATOM 692 C CA . LEU A 1 90 ? -3.157 -2.452 -11.283 1.00 88.31 90 LEU A CA 1
ATOM 693 C C . LEU A 1 90 ? -1.659 -2.320 -11.586 1.00 88.31 90 LEU A C 1
ATOM 695 O O . LEU A 1 90 ? -1.295 -2.345 -12.765 1.00 88.31 90 LEU A O 1
ATOM 699 N N . GLN A 1 91 ? -0.829 -2.127 -10.561 1.00 85.81 91 GLN A N 1
ATOM 700 C CA . GLN A 1 91 ? 0.623 -1.964 -10.675 1.00 85.81 91 GLN A CA 1
ATOM 701 C C . GLN A 1 91 ? 1.386 -3.267 -10.399 1.00 85.81 91 GLN A C 1
ATOM 703 O O . GLN A 1 91 ? 2.414 -3.512 -11.021 1.00 85.81 91 GLN A O 1
ATOM 708 N N . LEU A 1 92 ? 0.877 -4.101 -9.488 1.00 84.69 92 LEU A N 1
ATOM 709 C CA . LEU A 1 92 ? 1.452 -5.394 -9.102 1.00 84.69 92 LEU A CA 1
ATOM 710 C C . LEU A 1 92 ? 0.884 -6.574 -9.901 1.00 84.69 92 LEU A C 1
ATOM 712 O O . LEU A 1 92 ? 1.281 -7.706 -9.644 1.00 84.69 92 LEU A O 1
ATOM 716 N N . HIS A 1 93 ? -0.058 -6.344 -10.822 1.00 81.94 93 HIS A N 1
ATOM 717 C CA . HIS A 1 93 ? -0.690 -7.423 -11.576 1.00 81.94 93 HIS A CA 1
ATOM 718 C C . HIS A 1 93 ? 0.353 -8.223 -12.380 1.00 81.94 93 HIS A C 1
ATOM 720 O O . HIS A 1 93 ? 1.083 -7.603 -13.164 1.00 81.94 93 HIS A O 1
ATOM 726 N N . PRO A 1 94 ? 0.381 -9.566 -12.265 1.00 79.25 94 PRO A N 1
ATOM 727 C CA . PRO A 1 94 ? 1.386 -10.405 -12.926 1.00 79.25 94 PRO A CA 1
ATOM 728 C C . PRO A 1 94 ? 1.394 -10.227 -14.455 1.00 79.25 94 PRO A C 1
ATOM 730 O O . PRO A 1 94 ? 2.454 -10.104 -15.056 1.00 79.25 94 PRO A O 1
ATOM 733 N N . ASP A 1 95 ? 0.220 -10.033 -15.074 1.00 78.31 95 ASP A N 1
ATOM 734 C CA . ASP A 1 95 ? 0.071 -9.778 -16.526 1.00 78.31 95 ASP A CA 1
ATOM 735 C C . ASP A 1 95 ? 0.871 -8.566 -17.043 1.00 78.31 95 ASP A C 1
ATOM 737 O O . ASP A 1 95 ? 1.315 -8.535 -18.188 1.00 78.31 95 ASP A O 1
ATOM 741 N N . LYS A 1 96 ? 1.091 -7.542 -16.205 1.00 69.94 96 LYS A N 1
ATOM 742 C CA . LYS A 1 96 ? 1.844 -6.348 -16.620 1.00 69.94 96 LYS A CA 1
ATOM 743 C C . LYS A 1 96 ? 3.350 -6.501 -16.442 1.00 69.94 96 LYS A C 1
ATOM 745 O O . LYS A 1 96 ? 4.114 -5.713 -17.005 1.00 69.94 96 LYS A O 1
ATOM 750 N N . SER A 1 97 ? 3.804 -7.486 -15.672 1.00 62.25 97 SER A N 1
ATOM 751 C CA . SER A 1 97 ? 5.221 -7.745 -15.458 1.00 62.25 97 SER A CA 1
ATOM 752 C C . SER A 1 97 ? 5.716 -8.858 -16.370 1.00 62.25 97 SER A C 1
ATOM 754 O O . SER A 1 97 ? 5.584 -10.031 -16.064 1.00 62.25 97 SER A O 1
ATOM 756 N N . LYS A 1 98 ? 6.454 -8.484 -17.422 1.00 61.06 98 LYS A N 1
ATOM 757 C CA . LYS A 1 98 ? 7.250 -9.422 -18.246 1.00 61.06 98 LYS A CA 1
ATOM 758 C C . LYS A 1 98 ? 8.255 -10.269 -17.436 1.00 61.06 98 LYS A C 1
ATOM 760 O O . LYS A 1 98 ? 8.797 -11.238 -17.952 1.00 61.06 98 LYS A O 1
ATOM 765 N N . HIS A 1 99 ? 8.506 -9.888 -16.181 1.00 59.16 99 HIS A N 1
ATOM 766 C CA . HIS A 1 99 ? 9.300 -10.625 -15.205 1.00 59.16 99 HIS A CA 1
ATOM 767 C C . HIS A 1 99 ? 8.481 -10.806 -13.920 1.00 59.16 99 HIS A C 1
ATOM 769 O O . HIS A 1 99 ? 8.469 -9.920 -13.052 1.00 59.16 99 HIS A O 1
ATOM 775 N N . ASP A 1 100 ? 7.794 -11.944 -13.833 1.00 66.62 100 ASP A N 1
ATOM 776 C CA . ASP A 1 100 ? 7.158 -12.442 -12.616 1.00 66.62 100 ASP A CA 1
ATOM 777 C C . ASP A 1 100 ? 8.233 -13.025 -11.699 1.00 66.62 100 ASP A C 1
ATOM 779 O O . ASP A 1 100 ? 8.690 -14.156 -11.856 1.00 66.62 100 ASP A O 1
ATOM 783 N N . THR A 1 101 ? 8.688 -12.223 -10.740 1.00 81.06 101 THR A N 1
ATOM 784 C CA . THR A 1 101 ? 9.486 -12.740 -9.630 1.00 81.06 101 THR A CA 1
ATOM 785 C C . THR A 1 101 ? 8.551 -13.288 -8.555 1.00 81.06 101 THR A C 1
ATOM 787 O O . THR A 1 101 ? 7.477 -12.730 -8.314 1.00 81.06 101 THR A O 1
ATOM 790 N N . ALA A 1 102 ? 8.967 -14.354 -7.865 1.00 85.12 102 ALA A N 1
ATOM 791 C CA . ALA A 1 102 ? 8.192 -14.956 -6.775 1.00 85.12 102 ALA A CA 1
ATOM 792 C C . ALA A 1 102 ? 7.766 -13.920 -5.713 1.00 85.12 102 ALA A C 1
ATOM 794 O O . ALA A 1 102 ? 6.660 -13.991 -5.173 1.00 85.12 102 ALA A O 1
ATOM 795 N N . ASP A 1 103 ? 8.600 -12.905 -5.477 1.00 85.94 103 ASP A N 1
ATOM 796 C CA . ASP A 1 103 ? 8.316 -11.808 -4.551 1.00 85.94 103 ASP A CA 1
ATOM 797 C C . ASP A 1 103 ? 7.140 -10.932 -4.993 1.00 85.94 103 ASP A C 1
ATOM 799 O O . ASP A 1 103 ? 6.353 -10.497 -4.154 1.00 85.94 103 ASP A O 1
ATOM 803 N N . LYS A 1 104 ? 6.988 -10.671 -6.298 1.00 85.44 104 LYS A N 1
ATOM 804 C CA . LYS A 1 104 ? 5.860 -9.885 -6.823 1.00 85.44 104 LYS A CA 1
ATOM 805 C C . LYS A 1 104 ? 4.552 -10.642 -6.698 1.00 85.44 104 LYS A C 1
ATOM 807 O O . LYS A 1 104 ? 3.570 -10.069 -6.232 1.00 85.44 104 LYS A O 1
ATOM 812 N N . VAL A 1 105 ? 4.560 -11.929 -7.043 1.00 87.50 105 VAL A N 1
ATOM 813 C CA . VAL A 1 105 ? 3.397 -12.808 -6.873 1.00 87.50 105 VAL A CA 1
ATOM 814 C C . VAL A 1 105 ? 3.010 -12.877 -5.394 1.00 87.50 105 VAL A C 1
ATOM 816 O O . VAL A 1 105 ? 1.850 -12.667 -5.043 1.00 87.50 105 VAL A O 1
ATOM 819 N N . SER A 1 106 ? 3.993 -13.062 -4.510 1.00 90.31 106 SER A N 1
ATOM 820 C CA . SER A 1 106 ? 3.774 -13.088 -3.059 1.00 90.31 106 SER A CA 1
ATOM 821 C C . SER A 1 106 ? 3.221 -11.759 -2.536 1.00 90.31 106 SER A C 1
ATOM 823 O O . SER A 1 106 ? 2.275 -11.751 -1.750 1.00 90.31 106 SER A O 1
ATOM 825 N N . ALA A 1 107 ? 3.752 -10.625 -3.002 1.00 91.06 107 ALA A N 1
ATOM 826 C CA . ALA A 1 107 ? 3.254 -9.301 -2.638 1.00 91.06 107 ALA A CA 1
ATOM 827 C C . ALA A 1 107 ? 1.816 -9.077 -3.135 1.00 91.06 107 ALA A C 1
ATOM 829 O O . ALA A 1 107 ? 0.974 -8.582 -2.388 1.00 91.06 107 ALA A O 1
ATOM 830 N N . PHE A 1 108 ? 1.500 -9.489 -4.364 1.00 91.00 108 PHE A N 1
ATOM 831 C CA . PHE A 1 108 ? 0.149 -9.416 -4.917 1.00 91.00 108 PHE A CA 1
ATOM 832 C C . PHE A 1 108 ? -0.855 -10.245 -4.099 1.00 91.00 108 PHE A C 1
ATOM 834 O O . PHE A 1 108 ? -1.950 -9.772 -3.770 1.00 91.00 108 PHE A O 1
ATOM 841 N N . MET A 1 109 ? -0.470 -11.467 -3.720 1.00 91.81 109 MET A N 1
ATOM 842 C CA . MET A 1 109 ? -1.275 -12.327 -2.851 1.00 91.81 109 MET A CA 1
ATOM 843 C C . MET A 1 109 ? -1.476 -11.703 -1.467 1.00 91.81 109 MET A C 1
ATOM 845 O O . MET A 1 109 ? -2.606 -11.677 -0.978 1.00 91.81 109 MET A O 1
ATOM 849 N N . ALA A 1 110 ? -0.418 -11.152 -0.863 1.00 93.75 110 ALA A N 1
ATOM 850 C CA . ALA A 1 110 ? -0.487 -10.474 0.430 1.00 93.75 110 ALA A CA 1
ATOM 851 C C . ALA A 1 110 ? -1.461 -9.286 0.397 1.00 93.75 110 ALA A C 1
ATOM 853 O O . ALA A 1 110 ? -2.322 -9.173 1.265 1.00 93.75 110 ALA A O 1
ATOM 854 N N . VAL A 1 111 ? -1.400 -8.450 -0.644 1.00 93.69 111 VAL A N 1
ATOM 855 C CA . VAL A 1 111 ? -2.316 -7.311 -0.838 1.00 93.69 111 VAL A CA 1
ATOM 856 C C . VAL A 1 111 ? -3.764 -7.769 -0.991 1.00 93.69 111 VAL A C 1
ATOM 858 O O . VAL A 1 111 ? -4.667 -7.207 -0.372 1.00 93.69 111 VAL A O 1
ATOM 861 N N . THR A 1 112 ? -3.998 -8.814 -1.785 1.00 93.62 112 THR A N 1
ATOM 862 C CA . THR A 1 112 ? -5.347 -9.352 -2.017 1.00 93.62 112 THR A CA 1
ATOM 863 C C . THR A 1 112 ? -5.941 -9.965 -0.754 1.00 93.62 112 THR A C 1
ATOM 865 O O . THR A 1 112 ? -7.113 -9.737 -0.446 1.00 93.62 112 THR A O 1
ATOM 868 N N . LYS A 1 113 ? -5.132 -10.706 0.007 1.00 94.88 113 LYS A N 1
ATOM 869 C CA . LYS A 1 113 ? -5.559 -11.293 1.275 1.00 94.88 113 LYS A CA 1
ATOM 870 C C . LYS A 1 113 ? -5.802 -10.213 2.328 1.00 94.88 113 LYS A C 1
ATOM 872 O O . LYS A 1 113 ? -6.865 -10.215 2.937 1.00 94.88 113 LYS A O 1
ATOM 877 N N . ALA A 1 114 ? -4.902 -9.239 2.461 1.00 94.25 114 ALA A N 1
ATOM 878 C CA . ALA A 1 114 ? -5.076 -8.123 3.388 1.00 94.25 114 ALA A CA 1
ATOM 879 C C . ALA A 1 114 ? -6.354 -7.325 3.111 1.00 94.25 114 ALA A C 1
ATOM 881 O O . ALA A 1 114 ? -7.098 -7.012 4.036 1.00 94.25 114 ALA A O 1
ATOM 882 N N . PHE A 1 115 ? -6.668 -7.051 1.841 1.00 94.06 115 PHE A N 1
ATOM 883 C CA . PHE A 1 115 ? -7.912 -6.367 1.489 1.00 94.06 115 PHE A CA 1
ATOM 884 C C . PHE A 1 115 ? -9.159 -7.165 1.892 1.00 94.06 115 PHE A C 1
ATOM 886 O O . PHE A 1 115 ? -10.130 -6.573 2.361 1.00 94.06 115 PHE A O 1
ATOM 893 N N . ARG A 1 116 ? -9.135 -8.498 1.754 1.00 93.69 116 ARG A N 1
ATOM 894 C CA . ARG A 1 116 ? -10.232 -9.366 2.206 1.00 93.69 116 ARG A CA 1
ATOM 895 C C . ARG A 1 116 ? -10.424 -9.278 3.721 1.00 93.69 116 ARG A C 1
ATOM 897 O O . ARG A 1 116 ? -11.551 -9.072 4.155 1.00 93.69 116 ARG A O 1
ATOM 904 N N . GLU A 1 117 ? -9.351 -9.382 4.500 1.00 92.50 117 GLU A N 1
ATOM 905 C CA . GLU A 1 117 ? -9.423 -9.288 5.968 1.00 92.50 117 GLU A CA 1
ATOM 906 C C . GLU A 1 117 ? -9.931 -7.914 6.420 1.00 92.50 117 GLU A C 1
ATOM 908 O O . GLU A 1 117 ? -10.815 -7.808 7.266 1.00 92.50 117 GLU A O 1
ATOM 913 N N . VAL A 1 118 ? -9.438 -6.842 5.793 1.00 91.19 118 VAL A N 1
ATOM 914 C CA . VAL A 1 118 ? -9.910 -5.482 6.079 1.00 91.19 118 VAL A CA 1
ATOM 915 C C . VAL A 1 118 ? -11.387 -5.327 5.718 1.00 91.19 118 VAL A C 1
ATOM 917 O O . VAL A 1 118 ? -12.146 -4.740 6.483 1.00 91.19 118 VAL A O 1
ATOM 920 N N . LYS A 1 119 ? -11.838 -5.899 4.598 1.00 92.06 119 LYS A N 1
ATOM 921 C CA . LYS A 1 119 ? -13.256 -5.895 4.213 1.00 92.06 119 LYS A CA 1
ATOM 922 C C . LYS A 1 119 ? -14.139 -6.569 5.277 1.00 92.06 119 LYS A C 1
ATOM 924 O O . LYS A 1 119 ? -15.193 -6.024 5.604 1.00 92.06 119 LYS A O 1
ATOM 929 N N . VAL A 1 120 ? -13.684 -7.690 5.845 1.00 91.94 120 VAL A N 1
ATOM 930 C CA . VAL A 1 120 ? -14.360 -8.375 6.962 1.00 91.94 120 VAL A CA 1
ATOM 931 C C . VAL A 1 120 ? -14.366 -7.498 8.219 1.00 91.94 120 VAL A C 1
ATOM 933 O O . VAL A 1 120 ? -15.417 -7.356 8.836 1.00 91.94 120 VAL A O 1
ATOM 936 N N . MET A 1 121 ? -13.251 -6.837 8.557 1.00 88.69 121 MET A N 1
ATOM 937 C CA . MET A 1 121 ? -13.182 -5.892 9.688 1.00 88.69 121 MET A CA 1
ATOM 938 C C . MET A 1 121 ? -14.177 -4.731 9.568 1.00 88.69 121 MET A C 1
ATOM 940 O O . ME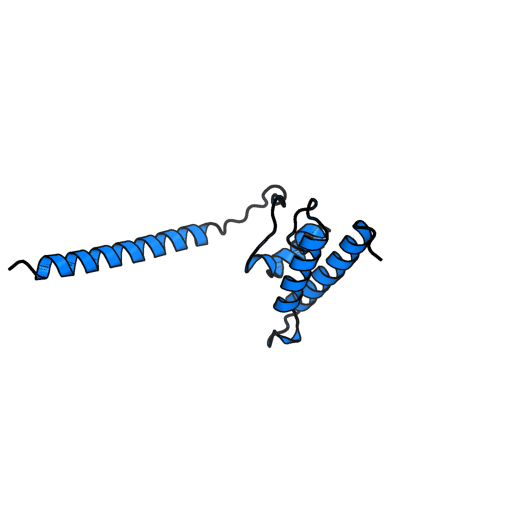T A 1 121 ? -14.750 -4.310 10.568 1.00 88.69 121 MET A O 1
ATOM 944 N N . PHE A 1 122 ? -14.414 -4.223 8.356 1.00 87.94 122 PHE A N 1
ATOM 945 C CA . PHE A 1 122 ? -15.415 -3.179 8.108 1.00 87.94 122 PHE A CA 1
ATOM 946 C C . PHE A 1 122 ? -16.861 -3.706 8.052 1.00 87.94 122 PHE A C 1
ATOM 948 O O . PHE A 1 122 ? -17.777 -2.912 7.844 1.00 87.94 122 PHE A O 1
ATOM 955 N N . GLY A 1 123 ? -17.089 -5.015 8.213 1.00 89.06 123 GLY A N 1
ATOM 956 C CA . GLY A 1 123 ? -18.424 -5.616 8.173 1.00 89.06 123 GLY A CA 1
ATOM 957 C C . GLY A 1 123 ? -19.085 -5.561 6.793 1.00 89.06 123 GLY A C 1
ATOM 958 O O . GLY A 1 123 ? -20.310 -5.529 6.699 1.00 89.06 123 GLY A O 1
ATOM 959 N N . ILE A 1 124 ? -18.293 -5.505 5.717 1.00 80.06 124 ILE A N 1
ATOM 960 C CA . ILE A 1 124 ? -18.811 -5.401 4.350 1.00 80.06 124 ILE A CA 1
ATOM 961 C C . ILE A 1 124 ? -18.872 -6.811 3.739 1.00 80.06 124 ILE A C 1
ATOM 963 O O . ILE A 1 124 ? -17.813 -7.417 3.553 1.00 80.06 124 ILE A O 1
ATOM 967 N N . PRO A 1 125 ? -20.066 -7.331 3.395 1.00 62.56 125 PRO A N 1
ATOM 968 C CA . PRO A 1 125 ? -20.227 -8.664 2.807 1.00 62.56 125 PRO A CA 1
ATOM 969 C C . PRO A 1 125 ? -19.566 -8.768 1.427 1.00 62.56 125 PRO A C 1
ATOM 971 O O . PRO A 1 125 ? -19.614 -7.802 0.626 1.00 62.56 125 PRO A O 1
#

InterPro domains:
  IPR001623 DnaJ domain [PF00226] (66-115)
  IPR001623 DnaJ domain [PS50076] (65-125)
  IPR001623 DnaJ domain [SM00271] (64-123)
  IPR001623 DnaJ domain [cd06257] (67-116)
  IPR036869 Chaperone J-domain superfamily [G3DSA:1.10.287.110] (59-119)
  IPR036869 Chaperone J-domain superfamily [SSF46565] (59-116)

Organism: Aphanomyces astaci (NCBI:txid112090)

Secondary structure (DSSP, 8-state):
--HHHHHHHHHHHHHHHHHHHHHHHHHHHHT------SS--TTS---GGGGG-HHHHHHHHHTT-HHHHHT--TT--HHHHHHHHHHHHHHH-GGG-SS--HHHHHHHHHHHHHHHHHHHHTT--

pLDDT: mean 75.45, std 17.73, range [33.84, 94.88]

Foldseek 3Di:
DPPVVVVVVVVVVVVVVVVVVVVVVVVVVVVPDDDPDPPPPLVAADDDPCQQPLVQLVVCLVVVNLCSNLRHRPPDDLVVSVVSLVVNCVVLPPVVDPDDDPSSVVSNVSSVVSNVVVCVVVVHD

Radius of gyration: 21.65 Å; chains: 1; bounding box: 53×60×41 Å